Protein AF-A0A357MRX7-F1 (afdb_monomer_lite)

Foldseek 3Di:
DPPDDDPCVVVVPAAEDEDEPVRLVQLVVQDWDADPPDDPWAKYFYAYPVGHTQAIWTQDPVRTTTRDDGPDDDD

Secondary structure (DSSP, 8-state):
--SPPPGGGGGTTS-EEEEPHHHHHHHHTT--EE-TTPPSSEEEEEEETT--EEEEEEE-TTSEEEEEEE-----

Sequence (75 aa):
DKFLLPIESMLLDMPEIALTQDMVYYMSLGQAVLVPYSPSPGWVKLKSKDGKFLGVGEVMLDGKVTPRKMVTGRL

Structure (mmCIF, N/CA/C/O backbone):
data_AF-A0A357MRX7-F1
#
_entry.id   AF-A0A357MRX7-F1
#
loop_
_atom_site.group_PDB
_atom_site.id
_atom_site.type_symbol
_atom_site.label_atom_id
_atom_site.label_alt_id
_atom_site.label_comp_id
_atom_site.label_asym_id
_atom_site.label_entity_id
_atom_site.label_seq_id
_atom_site.pdbx_PDB_ins_code
_atom_site.Cartn_x
_atom_site.Cartn_y
_atom_site.Cartn_z
_atom_site.occupancy
_atom_site.B_iso_or_equiv
_atom_site.auth_seq_id
_atom_site.auth_comp_id
_atom_site.auth_asym_id
_atom_site.auth_atom_id
_atom_site.pdbx_PDB_model_num
ATOM 1 N N . ASP A 1 1 ? -24.017 5.821 11.272 1.00 60.03 1 ASP A N 1
ATOM 2 C CA . ASP A 1 1 ? -23.460 5.898 9.917 1.00 60.03 1 ASP A CA 1
ATOM 3 C C . ASP A 1 1 ? -23.711 4.598 9.140 1.00 60.03 1 ASP A C 1
ATOM 5 O O . ASP A 1 1 ? -22.806 3.808 8.933 1.00 60.03 1 ASP A O 1
ATOM 9 N N . LYS A 1 2 ? -24.980 4.284 8.828 1.00 75.19 2 LYS A N 1
ATOM 10 C CA . LYS A 1 2 ? -25.385 2.960 8.290 1.00 75.19 2 LYS A CA 1
ATOM 11 C C . LYS A 1 2 ? -25.525 2.913 6.764 1.00 75.19 2 LYS A C 1
ATOM 13 O O . LYS A 1 2 ? -25.764 1.841 6.222 1.00 75.19 2 LYS A O 1
ATOM 18 N N . PHE A 1 3 ? -25.418 4.060 6.097 1.00 84.88 3 PHE A N 1
ATOM 19 C CA . PHE A 1 3 ? -25.660 4.194 4.657 1.00 84.88 3 PHE A CA 1
ATOM 20 C C . PHE A 1 3 ? -24.406 4.577 3.866 1.00 84.88 3 PHE A C 1
ATOM 22 O O . PHE A 1 3 ? -24.475 4.677 2.644 1.00 84.88 3 PHE A O 1
ATOM 29 N N . LEU A 1 4 ? -23.270 4.794 4.535 1.00 84.19 4 LEU A N 1
ATOM 30 C CA . LEU A 1 4 ? -22.009 5.027 3.844 1.00 84.19 4 LEU A CA 1
ATOM 31 C C . LEU A 1 4 ? -21.396 3.701 3.409 1.00 84.19 4 LEU A C 1
ATOM 33 O O . LEU A 1 4 ? -21.301 2.749 4.184 1.00 84.19 4 LEU A O 1
ATOM 37 N N . LEU A 1 5 ? -20.969 3.668 2.151 1.00 84.81 5 LEU A N 1
ATOM 38 C CA . LEU A 1 5 ? -20.160 2.581 1.629 1.00 84.81 5 LEU A CA 1
ATOM 39 C C . LEU A 1 5 ? -18.735 2.671 2.197 1.00 84.81 5 LEU A C 1
ATOM 41 O O . LEU A 1 5 ? -18.238 3.780 2.425 1.00 84.81 5 LEU A O 1
ATOM 45 N N . PRO A 1 6 ? -18.042 1.531 2.379 1.00 82.56 6 PRO A N 1
ATOM 46 C CA . PRO A 1 6 ? -16.616 1.534 2.676 1.00 82.56 6 PRO A CA 1
ATOM 47 C C . PRO A 1 6 ? -15.850 2.357 1.637 1.00 82.56 6 PRO A C 1
ATOM 49 O O . PRO A 1 6 ? -16.138 2.263 0.444 1.00 82.56 6 PRO A O 1
ATOM 52 N N . ILE A 1 7 ? -14.842 3.117 2.067 1.00 80.12 7 ILE A N 1
ATOM 53 C CA . ILE A 1 7 ? -14.041 3.981 1.181 1.00 80.12 7 ILE A CA 1
ATOM 54 C C . ILE A 1 7 ? -13.399 3.215 0.010 1.00 80.12 7 ILE A C 1
ATOM 56 O O . ILE A 1 7 ? -13.238 3.752 -1.083 1.00 80.12 7 ILE A O 1
ATOM 60 N N . GLU A 1 8 ? -13.089 1.934 0.209 1.00 79.19 8 GLU A N 1
ATOM 61 C CA . GLU A 1 8 ? -12.525 1.060 -0.821 1.00 79.19 8 GLU A CA 1
ATOM 62 C C . GLU A 1 8 ? -13.521 0.671 -1.928 1.00 79.19 8 GLU A C 1
ATOM 64 O O . GLU A 1 8 ? -13.101 0.155 -2.961 1.00 79.19 8 GLU A O 1
ATOM 69 N N . SER A 1 9 ? -14.817 0.966 -1.770 1.00 82.88 9 SER A N 1
ATOM 70 C CA . SER A 1 9 ? -15.849 0.647 -2.772 1.00 82.88 9 SER A CA 1
ATOM 71 C C . SER A 1 9 ? -15.642 1.390 -4.096 1.00 82.88 9 SER A C 1
ATOM 73 O O . SER A 1 9 ? -16.120 0.938 -5.129 1.00 82.88 9 SER A O 1
ATOM 75 N N . MET A 1 10 ? -14.907 2.509 -4.092 1.00 81.12 10 MET A N 1
ATOM 76 C CA . MET A 1 10 ? -14.520 3.231 -5.315 1.00 81.12 10 MET A CA 1
ATOM 77 C C . MET A 1 10 ? -13.295 2.620 -6.017 1.00 81.12 10 MET A C 1
ATOM 79 O O . MET A 1 10 ? -12.897 3.087 -7.078 1.00 81.12 10 MET A O 1
ATOM 83 N N . LEU A 1 11 ? -12.663 1.611 -5.410 1.00 82.81 11 LEU A N 1
ATOM 84 C CA . LEU A 1 11 ? -11.342 1.099 -5.780 1.00 82.81 11 LEU A CA 1
ATOM 85 C C . LEU A 1 11 ? -11.388 -0.371 -6.238 1.00 82.81 11 LEU A C 1
ATOM 87 O O . LEU A 1 11 ? -10.371 -1.068 -6.177 1.00 82.81 11 LEU A O 1
ATOM 91 N N . LEU A 1 12 ? -12.562 -0.872 -6.638 1.00 75.94 12 LEU A N 1
ATOM 92 C CA . LEU A 1 12 ? -12.805 -2.298 -6.900 1.00 75.94 12 LEU A CA 1
ATOM 93 C C . LEU A 1 12 ? -11.814 -2.894 -7.911 1.00 75.94 12 LEU A C 1
ATOM 95 O O . LEU A 1 12 ? -11.204 -3.917 -7.606 1.00 75.94 12 LEU A O 1
ATOM 99 N N . ASP A 1 13 ? -11.552 -2.194 -9.014 1.00 85.19 13 ASP A N 1
ATOM 100 C CA . ASP A 1 13 ? -10.730 -2.702 -10.124 1.00 85.19 13 ASP A CA 1
ATOM 101 C C . ASP A 1 13 ? -9.214 -2.535 -9.930 1.00 85.19 13 ASP A C 1
ATOM 103 O O . ASP A 1 13 ? -8.424 -2.996 -10.753 1.00 85.19 13 ASP A O 1
ATOM 107 N N . MET A 1 14 ? -8.769 -1.883 -8.849 1.00 90.56 14 MET A N 1
ATOM 108 C CA . MET A 1 14 ? -7.335 -1.731 -8.598 1.00 90.56 14 MET A CA 1
ATOM 109 C C . MET A 1 14 ? -6.716 -3.013 -8.027 1.00 90.56 14 MET A C 1
ATOM 111 O O . MET A 1 14 ? -7.287 -3.601 -7.099 1.00 90.56 14 MET A O 1
ATOM 115 N N . PRO A 1 15 ? -5.510 -3.400 -8.486 1.00 93.38 15 PRO A N 1
ATOM 116 C CA . PRO A 1 15 ? -4.717 -4.430 -7.832 1.00 93.38 15 PRO A CA 1
ATOM 117 C C . PRO A 1 15 ? -4.430 -4.075 -6.371 1.00 93.38 15 PRO A C 1
ATOM 119 O O . PRO A 1 15 ? -4.361 -2.904 -5.990 1.00 93.38 15 PRO A O 1
ATOM 122 N N . GLU A 1 16 ? -4.252 -5.098 -5.545 1.00 93.00 16 GLU A N 1
ATOM 123 C CA . GLU A 1 16 ? -3.998 -4.950 -4.115 1.00 93.00 16 GLU A CA 1
ATOM 124 C C . GLU A 1 16 ? -2.575 -5.378 -3.761 1.00 93.00 16 GLU A C 1
ATOM 126 O O . GLU A 1 16 ? -2.063 -6.369 -4.280 1.00 93.00 16 GLU A O 1
ATOM 131 N N . ILE A 1 17 ? -1.956 -4.636 -2.843 1.00 93.62 17 ILE A N 1
ATOM 132 C CA . ILE A 1 17 ? -0.678 -4.977 -2.231 1.00 93.62 17 ILE A CA 1
ATOM 133 C C . ILE A 1 17 ? -0.851 -5.040 -0.713 1.00 93.62 17 ILE A C 1
ATOM 135 O O . ILE A 1 17 ? -1.251 -4.060 -0.076 1.00 93.62 17 ILE A O 1
ATOM 139 N N . ALA A 1 18 ? -0.477 -6.183 -0.135 1.00 93.75 18 ALA A N 1
ATOM 140 C CA . ALA A 1 18 ? -0.376 -6.366 1.306 1.00 93.75 18 ALA A CA 1
ATOM 141 C C . ALA A 1 18 ? 1.005 -5.919 1.814 1.00 93.75 18 ALA A C 1
ATOM 143 O O . ALA A 1 18 ? 2.042 -6.418 1.377 1.00 93.75 18 ALA A O 1
ATOM 144 N N . LEU A 1 19 ? 1.018 -4.993 2.768 1.00 93.00 19 LEU A N 1
ATOM 145 C CA . LEU A 1 19 ? 2.216 -4.405 3.355 1.00 93.00 19 LEU A CA 1
ATOM 146 C C . LEU A 1 19 ? 2.576 -5.076 4.681 1.00 93.00 19 LEU A C 1
ATOM 148 O O . LEU A 1 19 ? 1.713 -5.392 5.505 1.00 93.00 19 LEU A O 1
ATOM 152 N N . THR A 1 20 ? 3.878 -5.252 4.914 1.00 94.31 20 THR A N 1
ATOM 153 C CA . THR A 1 20 ? 4.407 -5.576 6.246 1.00 94.31 20 THR A CA 1
ATOM 154 C C . THR A 1 20 ? 4.311 -4.358 7.163 1.00 94.31 20 THR A C 1
ATOM 156 O O . THR A 1 20 ? 4.197 -3.229 6.692 1.00 94.31 20 THR A O 1
ATOM 159 N N . GLN A 1 21 ? 4.406 -4.562 8.477 1.00 92.50 21 GLN A N 1
ATOM 160 C CA . GLN A 1 21 ? 4.373 -3.460 9.442 1.00 92.50 21 GLN A CA 1
ATOM 161 C C . GLN A 1 21 ? 5.473 -2.416 9.183 1.00 92.50 21 GLN A C 1
ATOM 163 O O . GLN A 1 21 ? 5.192 -1.219 9.209 1.00 92.50 21 GLN A O 1
ATOM 168 N N . ASP A 1 22 ? 6.684 -2.858 8.834 1.00 94.44 22 ASP A N 1
ATOM 169 C CA . ASP A 1 22 ? 7.793 -1.964 8.481 1.00 94.44 22 ASP A CA 1
ATOM 170 C C . ASP A 1 22 ? 7.480 -1.133 7.230 1.00 94.44 22 ASP A C 1
ATOM 172 O O . ASP A 1 22 ? 7.714 0.074 7.198 1.00 94.44 22 ASP A O 1
ATOM 176 N N . MET A 1 23 ? 6.885 -1.751 6.204 1.00 94.81 23 MET A N 1
ATOM 177 C CA . MET A 1 23 ? 6.464 -1.035 4.996 1.00 94.81 23 MET A CA 1
ATOM 178 C C . MET A 1 23 ? 5.385 0.002 5.308 1.00 94.81 23 MET A C 1
ATOM 180 O O . MET A 1 23 ? 5.458 1.119 4.800 1.00 94.81 23 MET A O 1
ATOM 184 N N . VAL A 1 24 ? 4.412 -0.337 6.163 1.00 94.19 24 VAL A N 1
ATOM 185 C CA . VAL A 1 24 ? 3.383 0.613 6.616 1.00 94.19 24 VAL A CA 1
ATOM 186 C C . VAL A 1 24 ? 4.026 1.810 7.311 1.00 94.19 24 VAL A C 1
ATOM 188 O O . VAL A 1 24 ? 3.658 2.947 7.016 1.00 94.19 24 VAL A O 1
ATOM 191 N N . TYR A 1 25 ? 5.006 1.569 8.185 1.00 93.12 25 TYR A N 1
ATOM 192 C CA . TYR A 1 25 ? 5.730 2.632 8.875 1.00 93.12 25 TYR A CA 1
ATOM 193 C C . TYR A 1 25 ? 6.404 3.586 7.880 1.00 93.12 25 TYR A C 1
ATOM 195 O O . TYR A 1 25 ? 6.104 4.780 7.883 1.00 93.12 25 TYR A O 1
ATOM 203 N N . TYR A 1 26 ? 7.232 3.081 6.964 1.00 94.44 26 TYR A N 1
ATOM 204 C CA . TYR A 1 26 ? 7.944 3.937 6.007 1.00 94.44 26 TYR A CA 1
ATOM 205 C C . TYR A 1 26 ? 7.012 4.630 5.004 1.00 94.44 26 TYR A C 1
ATOM 207 O O . TYR A 1 26 ? 7.182 5.819 4.723 1.00 94.44 26 TYR A O 1
ATOM 215 N N . MET A 1 27 ? 5.968 3.951 4.522 1.00 94.56 27 MET A N 1
ATOM 216 C CA . MET A 1 27 ? 4.970 4.579 3.651 1.00 94.56 27 MET A CA 1
ATOM 217 C C . MET A 1 27 ? 4.180 5.679 4.366 1.00 94.56 27 MET A C 1
ATOM 219 O O . MET A 1 27 ? 3.836 6.685 3.746 1.00 94.56 27 MET A O 1
ATOM 223 N N . SER A 1 28 ? 3.925 5.538 5.672 1.00 92.00 28 SER A N 1
ATOM 224 C CA . SER A 1 28 ? 3.281 6.597 6.462 1.00 92.00 28 SER A CA 1
ATOM 225 C C . SER A 1 28 ? 4.143 7.863 6.578 1.00 92.00 28 SER A C 1
ATOM 227 O O . SER A 1 28 ? 3.599 8.953 6.740 1.00 92.00 28 SER A O 1
ATOM 229 N N . LEU A 1 29 ? 5.466 7.735 6.407 1.00 93.62 29 LEU A N 1
ATOM 230 C CA . LEU A 1 29 ? 6.425 8.841 6.307 1.00 93.62 29 LEU A CA 1
ATOM 231 C C . LEU A 1 29 ? 6.566 9.393 4.875 1.00 93.62 29 LEU A C 1
ATOM 233 O O . LEU A 1 29 ? 7.417 10.243 4.624 1.00 93.62 29 LEU A O 1
ATOM 237 N N . GLY A 1 30 ? 5.764 8.905 3.925 1.00 94.44 30 GLY A N 1
ATOM 238 C CA . GLY A 1 30 ? 5.820 9.308 2.519 1.00 94.44 30 GLY A CA 1
ATOM 239 C C . GLY A 1 30 ? 6.927 8.628 1.711 1.00 94.44 30 GLY A C 1
ATOM 240 O O . GLY A 1 30 ? 7.179 9.027 0.575 1.00 94.44 30 GLY A O 1
ATOM 241 N N . GLN A 1 31 ? 7.600 7.614 2.262 1.00 96.50 31 GLN A N 1
ATOM 242 C CA . GLN A 1 31 ? 8.697 6.943 1.570 1.00 96.50 31 GLN A CA 1
ATOM 243 C C . GLN A 1 31 ? 8.186 5.877 0.600 1.00 96.50 31 GLN A C 1
ATOM 245 O O . GLN A 1 31 ? 7.288 5.097 0.920 1.00 96.50 31 GLN A O 1
ATOM 250 N N . ALA A 1 32 ? 8.803 5.820 -0.581 1.00 96.62 32 ALA A N 1
ATOM 251 C CA . ALA A 1 32 ? 8.614 4.712 -1.504 1.00 96.62 32 ALA A CA 1
ATOM 252 C C . ALA A 1 32 ? 9.346 3.467 -0.986 1.00 96.62 32 ALA A C 1
ATOM 254 O O . ALA A 1 32 ? 10.504 3.551 -0.571 1.00 96.62 32 ALA A O 1
ATOM 255 N N . VAL A 1 33 ? 8.693 2.309 -1.047 1.00 95.75 33 VAL A N 1
ATOM 256 C CA . VAL A 1 33 ? 9.259 1.036 -0.570 1.00 95.75 33 VAL A CA 1
ATOM 257 C C . VAL A 1 33 ? 9.278 0.003 -1.689 1.00 95.75 33 VAL A C 1
ATOM 259 O O . VAL A 1 33 ? 8.425 0.015 -2.579 1.00 95.75 33 VAL A O 1
ATOM 262 N N . LEU A 1 34 ? 10.260 -0.896 -1.652 1.00 93.81 34 LEU A N 1
ATOM 263 C CA . LEU A 1 34 ? 10.323 -2.023 -2.576 1.00 93.81 34 LEU A CA 1
ATOM 264 C C . LEU A 1 34 ? 9.328 -3.097 -2.132 1.00 93.81 34 LEU A C 1
ATOM 266 O O . LEU A 1 34 ? 9.388 -3.561 -0.994 1.00 93.81 34 LEU A O 1
ATOM 270 N N . VAL A 1 35 ? 8.447 -3.512 -3.038 1.00 87.69 35 VAL A N 1
ATOM 271 C CA . VAL A 1 35 ? 7.496 -4.599 -2.799 1.00 87.69 35 VAL A CA 1
ATOM 272 C C . VAL A 1 35 ? 7.846 -5.756 -3.734 1.00 87.69 35 VAL A C 1
ATOM 274 O O . VAL A 1 35 ? 7.778 -5.581 -4.952 1.00 87.69 35 VAL A O 1
ATOM 277 N N . PRO A 1 36 ? 8.231 -6.931 -3.206 1.00 82.56 36 PRO A N 1
ATOM 278 C CA . PRO A 1 36 ? 8.459 -8.110 -4.032 1.00 82.56 36 PRO A CA 1
ATOM 279 C C . PRO A 1 36 ? 7.197 -8.486 -4.807 1.00 82.56 36 PRO A C 1
ATOM 281 O O . PRO A 1 36 ? 6.106 -8.474 -4.241 1.00 82.56 36 PRO A O 1
ATOM 284 N N . TYR A 1 37 ? 7.360 -8.865 -6.076 1.00 83.94 37 TYR A N 1
ATOM 285 C CA . TYR A 1 37 ? 6.255 -9.301 -6.938 1.00 83.94 37 TYR A CA 1
ATOM 286 C C . TYR A 1 37 ? 5.122 -8.269 -7.046 1.00 83.94 37 TYR A C 1
ATOM 288 O O . TYR A 1 37 ? 3.947 -8.632 -7.107 1.00 83.94 37 TYR A O 1
ATOM 296 N N . SER A 1 38 ? 5.469 -6.978 -7.040 1.00 83.88 38 SER A N 1
ATOM 297 C CA . SER A 1 38 ? 4.493 -5.922 -7.285 1.00 83.88 38 SER A CA 1
ATOM 298 C C . SER A 1 38 ? 3.824 -6.105 -8.661 1.00 83.88 38 SER A C 1
ATOM 300 O O . SER A 1 38 ? 4.449 -6.625 -9.592 1.00 83.88 38 SER A O 1
ATOM 302 N N . PRO A 1 39 ? 2.544 -5.709 -8.801 1.00 86.81 39 PRO A N 1
ATOM 303 C CA . PRO A 1 39 ? 1.865 -5.666 -10.093 1.00 86.81 39 PRO A CA 1
ATOM 304 C C . PRO A 1 39 ? 2.624 -4.815 -11.118 1.00 86.81 39 PRO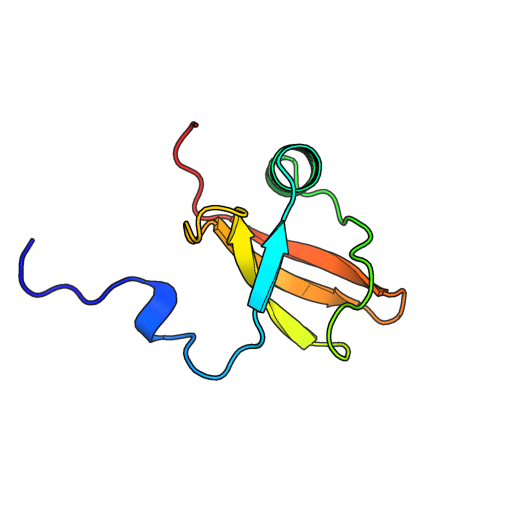 A C 1
ATOM 306 O O . PRO A 1 39 ? 3.554 -4.084 -10.779 1.00 86.81 39 PRO A O 1
ATOM 309 N N . SER A 1 40 ? 2.190 -4.851 -12.380 1.00 91.50 40 SER A N 1
ATOM 310 C CA . SER A 1 40 ? 2.696 -3.917 -13.389 1.00 91.50 40 SER A CA 1
ATOM 311 C C . SER A 1 40 ? 2.559 -2.458 -12.920 1.00 91.50 40 SER A C 1
ATOM 313 O O . SER A 1 40 ? 1.638 -2.162 -12.152 1.00 91.50 40 SER A O 1
ATOM 315 N N . PRO A 1 41 ? 3.417 -1.543 -13.410 1.00 94.75 41 PRO A N 1
ATOM 316 C CA . PRO A 1 41 ? 3.330 -0.118 -13.104 1.00 94.75 41 PRO A CA 1
ATOM 317 C C . PRO A 1 41 ? 1.895 0.420 -13.177 1.00 94.75 41 PRO A C 1
ATOM 319 O O . PRO A 1 41 ? 1.161 0.104 -14.117 1.00 94.75 41 PRO A O 1
ATOM 322 N N . GLY A 1 4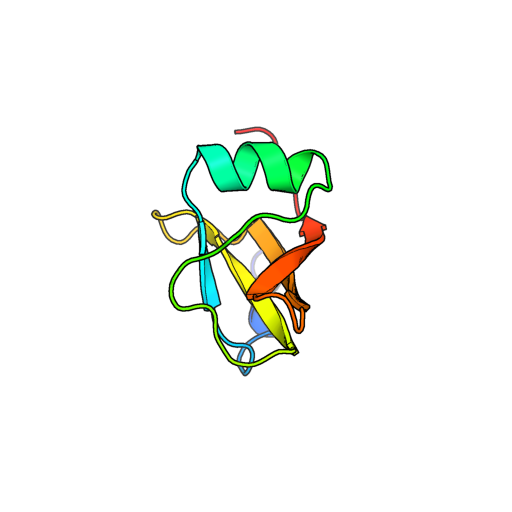2 ? 1.500 1.224 -12.189 1.00 94.75 42 GLY A N 1
ATOM 323 C CA . GLY A 1 42 ? 0.139 1.749 -12.079 1.00 94.75 42 GLY A CA 1
ATOM 324 C C . GLY A 1 42 ? -0.406 1.807 -10.653 1.00 94.75 42 GLY A C 1
ATOM 325 O O . GLY A 1 42 ? 0.294 1.550 -9.673 1.00 94.75 42 GLY A O 1
ATOM 326 N N . TRP A 1 43 ? -1.677 2.187 -10.539 1.00 95.38 43 TRP A N 1
ATOM 327 C CA . TRP A 1 43 ? -2.356 2.422 -9.265 1.00 95.38 43 TRP A CA 1
ATOM 328 C C . TRP A 1 43 ? -2.681 1.133 -8.516 1.00 95.38 43 TRP A C 1
ATOM 330 O O . TRP A 1 43 ? -3.143 0.160 -9.110 1.00 95.38 43 TRP A O 1
ATOM 340 N N . VAL A 1 44 ? -2.487 1.152 -7.196 1.00 95.75 44 VAL A N 1
ATOM 341 C CA . VAL A 1 44 ? -2.726 -0.001 -6.320 1.00 95.75 44 VAL A CA 1
ATOM 342 C C . VAL A 1 44 ? -3.385 0.399 -5.003 1.00 95.75 44 VAL A C 1
ATOM 344 O O . VAL A 1 44 ? -3.117 1.465 -4.437 1.00 95.75 44 VAL A O 1
ATOM 347 N N . LYS A 1 45 ? -4.216 -0.504 -4.475 1.00 94.75 45 LYS A N 1
ATOM 348 C CA . LYS A 1 45 ? -4.695 -0.468 -3.090 1.00 94.75 45 LYS A CA 1
ATOM 349 C C . LYS A 1 45 ? -3.595 -0.961 -2.159 1.00 94.75 45 LYS A C 1
ATOM 351 O O . LYS A 1 45 ? -2.962 -1.981 -2.420 1.00 94.75 45 LYS A O 1
ATOM 356 N N . LEU A 1 46 ? -3.418 -0.264 -1.045 1.00 94.38 46 LEU A N 1
ATOM 357 C CA . LEU A 1 46 ? -2.499 -0.635 0.021 1.00 94.38 46 LEU A CA 1
ATOM 358 C C . LEU A 1 46 ? -3.308 -1.172 1.198 1.00 94.38 46 LEU A C 1
ATOM 360 O O . LEU A 1 46 ? -4.173 -0.467 1.730 1.00 94.38 46 LEU A O 1
ATOM 364 N N . LYS A 1 47 ? -3.015 -2.400 1.620 1.00 93.50 47 LYS A N 1
ATOM 365 C CA . LYS A 1 47 ? -3.610 -3.018 2.809 1.00 93.50 47 LYS A CA 1
ATOM 366 C C . LYS A 1 47 ? -2.535 -3.538 3.748 1.00 93.50 47 LYS A C 1
ATOM 368 O O . LYS A 1 47 ? -1.437 -3.861 3.308 1.00 93.50 47 LYS A O 1
ATOM 373 N N . SER A 1 48 ? -2.813 -3.620 5.041 1.00 92.38 48 SER A N 1
ATOM 374 C CA . SER A 1 48 ? -1.967 -4.391 5.959 1.00 92.38 48 SER A CA 1
ATOM 375 C C . SER A 1 48 ? -2.249 -5.885 5.810 1.00 92.38 48 SER A C 1
ATOM 377 O O . SER A 1 48 ? -3.238 -6.292 5.202 1.00 92.38 48 SER A O 1
ATOM 379 N N . LYS A 1 49 ? -1.374 -6.725 6.374 1.00 90.56 49 LYS A N 1
ATOM 380 C CA . LYS A 1 49 ? -1.526 -8.192 6.339 1.00 90.56 49 LYS A CA 1
ATOM 381 C C . LYS A 1 49 ? -2.844 -8.714 6.924 1.00 90.56 49 LYS A C 1
ATOM 383 O O . LYS A 1 49 ? -3.273 -9.795 6.548 1.00 90.56 49 LYS A O 1
ATOM 388 N N . ASP A 1 50 ? -3.461 -7.973 7.837 1.00 90.06 50 ASP A N 1
ATOM 389 C CA . ASP A 1 50 ? -4.769 -8.275 8.433 1.00 90.06 50 ASP A CA 1
ATOM 390 C C . ASP A 1 50 ? -5.957 -7.815 7.561 1.00 90.06 50 ASP A C 1
ATOM 392 O O . ASP A 1 50 ? -7.110 -7.955 7.962 1.00 90.06 50 ASP A O 1
ATOM 396 N N . GLY A 1 51 ? -5.696 -7.268 6.369 1.00 89.69 51 GLY A N 1
ATOM 397 C CA . GLY A 1 51 ? -6.717 -6.831 5.418 1.00 89.69 51 GLY A CA 1
ATOM 398 C C . GLY A 1 51 ? -7.267 -5.428 5.676 1.00 89.69 51 GLY A C 1
ATOM 399 O O . GLY A 1 51 ? -8.181 -5.002 4.970 1.00 89.69 51 GLY A O 1
ATOM 400 N N . LYS A 1 52 ? -6.728 -4.670 6.641 1.00 90.75 52 LYS A N 1
ATOM 401 C CA . LYS A 1 52 ? -7.147 -3.278 6.852 1.00 90.75 52 LYS A CA 1
ATOM 402 C C . LYS A 1 52 ? -6.675 -2.399 5.692 1.00 90.75 52 LYS A C 1
ATOM 404 O O . LYS A 1 52 ? -5.504 -2.409 5.319 1.00 90.75 52 LYS A O 1
ATOM 409 N N . PHE A 1 53 ? -7.590 -1.599 5.144 1.00 91.44 53 PHE A N 1
ATOM 410 C CA . PHE A 1 53 ? -7.273 -0.610 4.117 1.00 91.44 53 PHE A CA 1
ATOM 411 C C . PHE A 1 53 ? -6.412 0.522 4.689 1.00 91.44 53 PHE A C 1
ATOM 413 O O . PHE A 1 53 ? -6.762 1.142 5.695 1.00 91.44 53 PHE A O 1
ATOM 420 N N . LEU A 1 54 ? -5.284 0.794 4.034 1.00 93.56 54 LEU A N 1
ATOM 421 C CA . LEU A 1 54 ? -4.308 1.799 4.462 1.00 93.56 54 LEU A CA 1
ATOM 422 C C . LEU A 1 54 ? -4.283 3.018 3.540 1.00 93.56 54 LEU A C 1
ATOM 424 O O . LEU A 1 54 ? -3.915 4.111 3.978 1.00 93.56 54 LEU A O 1
ATOM 428 N N . GLY A 1 55 ? -4.677 2.845 2.278 1.00 94.00 55 GLY A N 1
ATOM 429 C CA . GLY A 1 55 ? -4.699 3.910 1.288 1.00 94.00 55 GLY A CA 1
ATOM 430 C C . GLY A 1 55 ? -4.394 3.428 -0.122 1.00 94.00 55 GLY A C 1
ATOM 431 O O . GLY A 1 55 ? -4.585 2.259 -0.457 1.00 94.00 55 GLY A O 1
ATOM 432 N N . VAL A 1 56 ? -3.914 4.348 -0.952 1.00 95.50 56 VAL A N 1
ATOM 433 C CA . VAL A 1 56 ? -3.523 4.079 -2.339 1.00 95.50 56 VAL A CA 1
ATOM 434 C C . VAL A 1 56 ? -2.085 4.501 -2.600 1.00 95.50 56 VAL A C 1
ATOM 436 O O . VAL A 1 56 ? -1.591 5.507 -2.072 1.00 95.50 56 VAL A O 1
ATOM 439 N N . GLY A 1 57 ? -1.428 3.722 -3.448 1.00 95.75 57 GLY A N 1
ATOM 440 C CA . GLY A 1 57 ? -0.087 3.976 -3.943 1.00 95.75 57 GLY A CA 1
ATOM 441 C C . GLY A 1 57 ? -0.008 3.760 -5.445 1.00 95.75 57 GLY A C 1
ATOM 442 O O . GLY A 1 57 ? -0.996 3.428 -6.101 1.00 95.75 57 GLY A O 1
ATOM 443 N N . GLU A 1 58 ? 1.187 3.947 -5.979 1.00 97.25 58 GLU A N 1
ATOM 444 C CA . GLU A 1 58 ? 1.472 3.717 -7.387 1.00 97.25 58 GLU A CA 1
ATOM 445 C C . GLU A 1 58 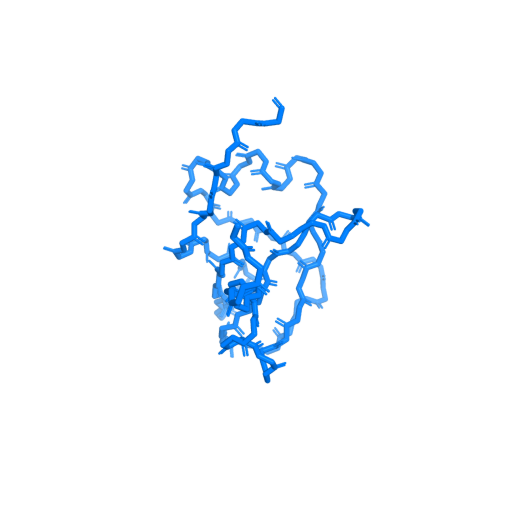? 2.766 2.921 -7.521 1.00 97.25 58 GLU A C 1
ATOM 447 O O . GLU A 1 58 ? 3.785 3.276 -6.919 1.00 97.25 58 GLU A O 1
ATOM 452 N N . VAL A 1 59 ? 2.714 1.838 -8.293 1.00 96.94 59 VAL A N 1
ATOM 453 C CA . VAL A 1 59 ? 3.887 1.061 -8.681 1.00 96.94 59 VAL A CA 1
ATOM 454 C C . VAL A 1 59 ? 4.629 1.830 -9.768 1.00 96.94 59 VAL A C 1
ATOM 456 O O . VAL A 1 59 ? 4.063 2.168 -10.808 1.00 96.94 59 VAL A O 1
ATOM 459 N N . MET A 1 60 ? 5.899 2.112 -9.513 1.00 95.44 60 MET A N 1
ATOM 460 C CA . MET A 1 60 ? 6.804 2.807 -10.420 1.00 95.44 60 MET A CA 1
ATOM 461 C C . MET A 1 60 ? 7.535 1.819 -11.336 1.00 95.44 60 MET A C 1
ATOM 463 O O . MET A 1 60 ? 7.572 0.616 -11.080 1.00 95.44 60 MET A O 1
ATOM 467 N N . LEU A 1 61 ? 8.175 2.335 -12.391 1.00 92.12 61 LEU A N 1
ATOM 468 C CA . LEU A 1 61 ? 8.980 1.526 -13.321 1.00 92.12 61 LEU A CA 1
ATOM 469 C C . LEU A 1 61 ? 10.178 0.834 -12.648 1.00 92.12 61 LEU A C 1
ATOM 471 O O . LEU A 1 61 ? 10.639 -0.188 -13.144 1.00 92.12 61 LEU A O 1
ATOM 475 N N . ASP A 1 62 ? 10.672 1.365 -11.525 1.00 90.25 62 ASP A N 1
ATOM 476 C CA . ASP A 1 62 ? 11.755 0.763 -10.734 1.00 90.25 62 ASP A CA 1
ATOM 477 C C . ASP A 1 62 ? 11.262 -0.324 -9.756 1.00 90.25 62 ASP A C 1
ATOM 479 O O . ASP A 1 62 ? 12.035 -0.826 -8.939 1.00 90.25 62 ASP A O 1
ATOM 483 N N . GLY A 1 63 ? 9.973 -0.681 -9.821 1.00 88.25 63 GLY A N 1
ATOM 484 C CA . GLY A 1 63 ? 9.340 -1.696 -8.979 1.00 88.25 63 GLY A CA 1
ATOM 485 C C . GLY A 1 63 ? 9.011 -1.227 -7.560 1.00 88.25 63 GLY A C 1
ATOM 486 O O . GLY A 1 63 ? 8.441 -2.002 -6.783 1.00 88.25 63 GLY A O 1
ATOM 487 N N . LYS A 1 64 ? 9.329 0.024 -7.197 1.00 94.94 64 LYS A N 1
ATOM 488 C CA . LYS A 1 64 ? 8.925 0.598 -5.909 1.00 94.94 64 LYS A CA 1
ATOM 489 C C . LYS A 1 64 ? 7.480 1.052 -5.940 1.00 94.94 64 LYS A C 1
ATOM 491 O O . LYS A 1 64 ? 6.947 1.456 -6.970 1.00 94.94 64 LYS A O 1
ATOM 496 N N . VAL A 1 65 ? 6.870 1.059 -4.765 1.00 97.50 65 VAL A N 1
ATOM 497 C CA . VAL A 1 65 ? 5.522 1.578 -4.564 1.00 97.50 65 VAL A CA 1
ATOM 498 C C . VAL A 1 65 ? 5.613 2.903 -3.829 1.00 97.50 65 VAL A C 1
ATOM 500 O O . VAL A 1 65 ? 6.098 2.958 -2.698 1.00 97.50 65 VAL A O 1
ATOM 503 N N . THR A 1 66 ? 5.152 3.969 -4.479 1.00 97.31 66 THR A N 1
ATOM 504 C CA . THR A 1 66 ? 5.117 5.320 -3.909 1.00 97.31 66 THR A CA 1
ATOM 505 C C . THR A 1 66 ? 3.755 5.565 -3.258 1.00 97.31 66 THR A C 1
ATO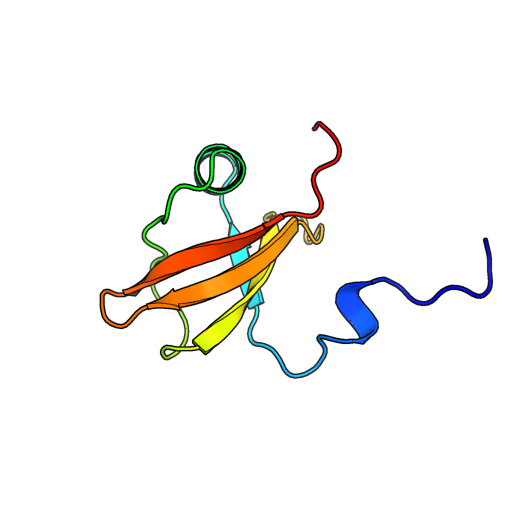M 507 O O . THR A 1 66 ? 2.735 5.392 -3.933 1.00 97.31 66 THR A O 1
ATOM 510 N N . PRO A 1 67 ? 3.683 5.979 -1.979 1.00 96.75 67 PRO A N 1
ATOM 511 C CA . PRO A 1 67 ? 2.413 6.331 -1.354 1.00 96.75 67 PRO A CA 1
ATOM 512 C C . PRO A 1 67 ? 1.838 7.598 -2.003 1.00 96.75 67 PRO A C 1
ATOM 514 O O . PRO A 1 67 ? 2.534 8.601 -2.164 1.00 96.75 67 PRO A O 1
ATOM 517 N N . ARG A 1 68 ? 0.555 7.565 -2.380 1.00 95.94 68 ARG A N 1
ATOM 518 C CA . ARG A 1 68 ? -0.151 8.714 -2.982 1.00 95.94 68 ARG A CA 1
ATOM 519 C C . ARG A 1 68 ? -1.141 9.333 -2.007 1.00 95.94 68 ARG A C 1
ATOM 521 O O . ARG A 1 68 ? -1.195 10.552 -1.859 1.00 95.94 68 ARG A O 1
ATOM 528 N N . LYS A 1 69 ? -1.893 8.492 -1.297 1.00 92.94 69 LYS A N 1
ATOM 529 C CA . L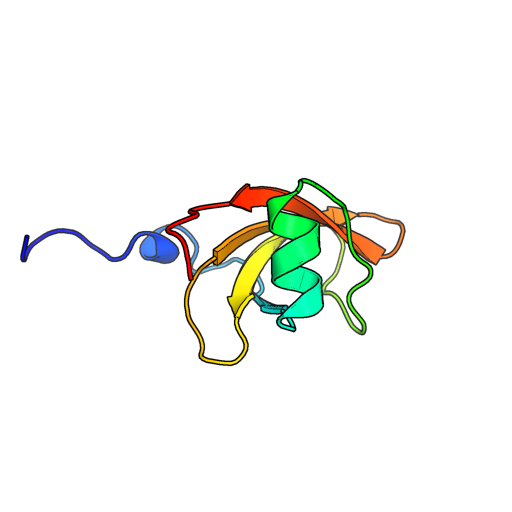YS A 1 69 ? -2.781 8.921 -0.217 1.00 92.94 69 LYS A CA 1
ATOM 530 C C . LYS A 1 69 ? -2.868 7.830 0.835 1.00 92.94 69 LYS A C 1
ATOM 532 O O . LYS A 1 69 ? -3.454 6.781 0.588 1.00 92.94 69 LYS A O 1
ATOM 537 N N . MET A 1 70 ? -2.333 8.116 2.015 1.00 93.38 70 MET A N 1
ATOM 538 C CA . MET A 1 70 ? -2.540 7.298 3.207 1.00 93.38 70 MET A CA 1
ATOM 539 C C . MET A 1 70 ? -3.792 7.788 3.941 1.00 93.38 70 MET A C 1
ATOM 541 O O . MET A 1 70 ? -4.053 8.993 3.997 1.00 93.38 70 MET A O 1
ATOM 545 N N . VAL A 1 71 ? -4.575 6.863 4.490 1.00 88.56 71 VAL A N 1
ATOM 546 C CA . VAL A 1 71 ? -5.836 7.160 5.199 1.00 88.56 71 VAL A CA 1
ATOM 547 C C . VAL A 1 71 ? -5.623 7.291 6.713 1.00 88.56 71 VAL A C 1
ATOM 549 O O . VAL A 1 71 ? -6.577 7.548 7.430 1.00 88.56 71 VAL A O 1
ATOM 552 N N . THR A 1 72 ? -4.378 7.150 7.192 1.00 65.50 72 THR A N 1
ATOM 553 C CA . THR A 1 72 ? -3.924 7.213 8.595 1.00 65.50 72 THR A CA 1
ATOM 554 C C . THR A 1 72 ? -4.997 7.558 9.635 1.00 65.50 72 THR A C 1
ATOM 556 O O . THR A 1 72 ? -5.392 8.710 9.791 1.00 65.50 72 THR A O 1
ATOM 559 N N . GLY A 1 73 ? -5.334 6.568 10.459 1.00 48.12 73 GLY A N 1
ATOM 560 C CA . GLY A 1 73 ? -5.560 6.766 11.888 1.00 48.12 73 GLY A CA 1
ATOM 561 C C . GLY A 1 73 ? -4.490 5.954 12.616 1.00 48.12 73 GLY A C 1
ATOM 562 O O . GLY A 1 73 ? -4.216 4.835 12.179 1.00 48.12 73 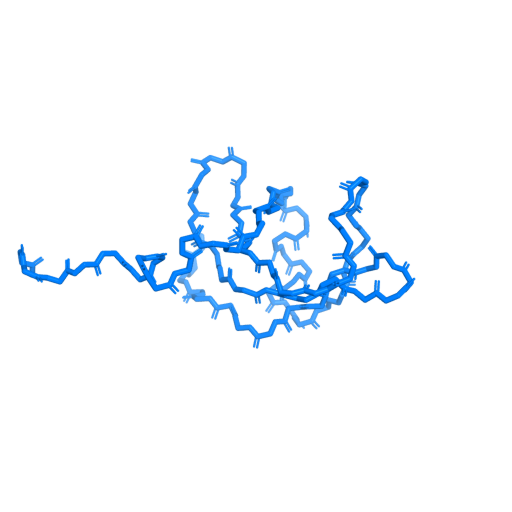GLY A O 1
ATOM 563 N N . ARG A 1 74 ? -3.846 6.533 13.641 1.00 44.19 74 ARG A N 1
ATOM 564 C CA . ARG A 1 74 ? -2.829 5.882 14.495 1.00 44.19 74 ARG A CA 1
ATOM 565 C C . ARG A 1 74 ? -3.159 4.396 14.732 1.00 44.19 74 ARG A C 1
ATOM 567 O O . ARG A 1 74 ? -4.314 4.077 15.013 1.00 44.19 74 ARG A O 1
ATOM 574 N N . LEU A 1 75 ? -2.152 3.530 14.572 1.00 45.66 75 LEU A N 1
ATOM 575 C CA . LEU A 1 75 ? -2.178 2.167 15.115 1.00 45.66 75 LEU A CA 1
ATOM 576 C C . LEU A 1 75 ? -2.336 2.224 16.637 1.00 45.66 75 LEU A C 1
ATOM 578 O O . LEU A 1 75 ? -1.761 3.165 17.236 1.00 45.66 75 LEU A O 1
#

Radius of gyration: 12.22 Å; chains: 1; bounding box: 37×19×28 Å

pLDDT: mean 88.48, std 11.12, range [44.19, 97.5]